Protein AF-A0A7X7L381-F1 (afdb_monomer)

Radius of gyration: 12.99 Å; Cα contacts (8 Å, |Δi|>4): 72; chains: 1; bounding box: 29×22×35 Å

Structure (mmCIF, N/CA/C/O backbone):
data_AF-A0A7X7L381-F1
#
_entry.id   AF-A0A7X7L381-F1
#
loop_
_atom_site.group_PDB
_atom_site.id
_atom_site.type_symbol
_atom_site.label_atom_id
_atom_site.label_alt_id
_atom_site.label_comp_id
_atom_site.label_asym_id
_atom_site.label_entity_id
_atom_site.label_seq_id
_atom_site.pdbx_PDB_ins_code
_atom_site.Cartn_x
_atom_site.Cartn_y
_atom_site.Cartn_z
_atom_site.occupancy
_atom_site.B_iso_or_equiv
_atom_site.auth_seq_id
_atom_site.auth_comp_id
_atom_site.auth_asym_id
_atom_site.auth_atom_id
_atom_site.pdbx_PDB_model_num
ATOM 1 N N . THR A 1 1 ? 17.015 10.484 -7.529 1.00 65.44 1 THR A N 1
ATOM 2 C CA . THR A 1 1 ? 16.080 10.038 -6.474 1.00 65.44 1 THR A CA 1
ATOM 3 C C . THR A 1 1 ? 15.020 9.167 -7.110 1.00 65.44 1 THR A C 1
ATOM 5 O O . THR A 1 1 ? 14.485 9.608 -8.119 1.00 65.44 1 THR A O 1
ATOM 8 N N . PRO A 1 2 ? 14.755 7.941 -6.624 1.00 73.94 2 PRO A N 1
ATOM 9 C CA . PRO A 1 2 ? 13.704 7.103 -7.196 1.00 73.94 2 PRO A CA 1
ATOM 10 C C . PRO A 1 2 ? 12.329 7.729 -6.932 1.00 73.94 2 PRO A C 1
ATOM 12 O O . PRO A 1 2 ? 12.056 8.171 -5.816 1.00 73.94 2 PRO A O 1
ATOM 15 N N . VAL A 1 3 ? 11.485 7.778 -7.963 1.00 81.69 3 VAL A N 1
ATOM 16 C CA . VAL A 1 3 ? 10.112 8.293 -7.887 1.00 81.69 3 VAL A CA 1
ATOM 17 C C . VAL A 1 3 ? 9.154 7.112 -7.909 1.00 81.69 3 VAL A C 1
ATOM 19 O O . VAL A 1 3 ? 9.254 6.235 -8.770 1.00 81.69 3 VAL A O 1
ATOM 22 N N . VAL A 1 4 ? 8.237 7.105 -6.945 1.00 86.88 4 VAL A N 1
ATOM 23 C CA . VAL A 1 4 ? 7.129 6.158 -6.854 1.00 86.88 4 VAL A CA 1
ATOM 24 C C . VAL A 1 4 ? 5.849 6.976 -6.806 1.00 86.88 4 VAL A C 1
ATOM 26 O O . VAL A 1 4 ? 5.719 7.852 -5.951 1.00 86.88 4 VAL A O 1
ATOM 29 N N . PHE A 1 5 ? 4.911 6.699 -7.707 1.00 88.88 5 PHE A N 1
ATOM 30 C CA . PHE A 1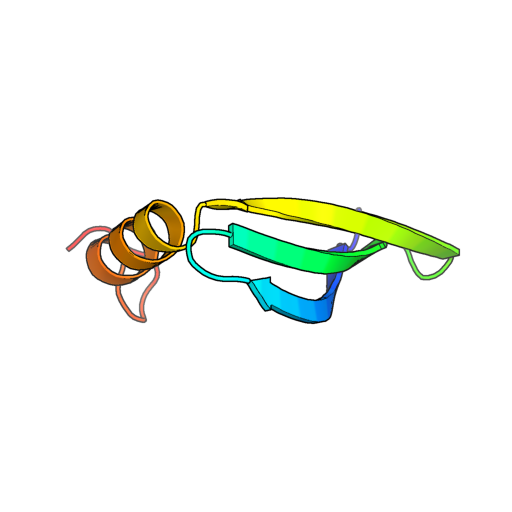 5 ? 3.642 7.421 -7.763 1.00 88.88 5 PHE A CA 1
ATOM 31 C C . PHE A 1 5 ? 2.479 6.459 -7.985 1.00 88.88 5 PHE A C 1
ATOM 33 O O . PHE A 1 5 ? 2.491 5.683 -8.934 1.00 88.88 5 PHE A O 1
ATOM 40 N N . VAL A 1 6 ? 1.471 6.491 -7.112 1.00 91.56 6 VAL A N 1
ATOM 41 C CA . VAL A 1 6 ? 0.291 5.621 -7.233 1.00 91.56 6 VAL A CA 1
ATOM 42 C C . VAL A 1 6 ? -0.569 6.097 -8.401 1.00 91.56 6 VAL A C 1
ATOM 44 O O . VAL A 1 6 ? -0.990 7.248 -8.436 1.00 91.56 6 VAL A O 1
ATOM 47 N N . THR A 1 7 ? -0.842 5.205 -9.349 1.00 91.69 7 THR A N 1
ATOM 48 C CA . THR A 1 7 ? -1.608 5.495 -10.572 1.00 91.69 7 THR A CA 1
ATOM 49 C C . THR A 1 7 ? -3.030 4.949 -10.528 1.00 91.69 7 THR A C 1
ATOM 51 O O . THR A 1 7 ? -3.875 5.365 -11.315 1.00 91.69 7 THR A O 1
ATOM 54 N N . GLY A 1 8 ? -3.313 4.030 -9.606 1.00 92.88 8 GLY A N 1
ATOM 55 C CA . GLY A 1 8 ? -4.623 3.414 -9.468 1.00 92.88 8 GLY A CA 1
ATOM 56 C C . GLY A 1 8 ? 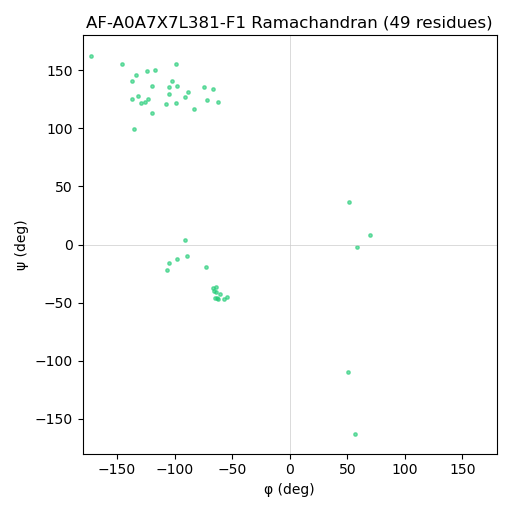-4.715 2.532 -8.232 1.00 92.88 8 GLY A C 1
ATOM 57 O O . GLY A 1 8 ? -3.704 2.127 -7.650 1.00 92.88 8 GLY A O 1
ATOM 58 N N . MET A 1 9 ? -5.947 2.233 -7.824 1.00 94.50 9 MET A N 1
ATOM 59 C CA . MET A 1 9 ? -6.201 1.249 -6.779 1.00 94.50 9 MET A CA 1
ATOM 60 C C . MET A 1 9 ? -7.483 0.466 -7.016 1.00 94.50 9 ME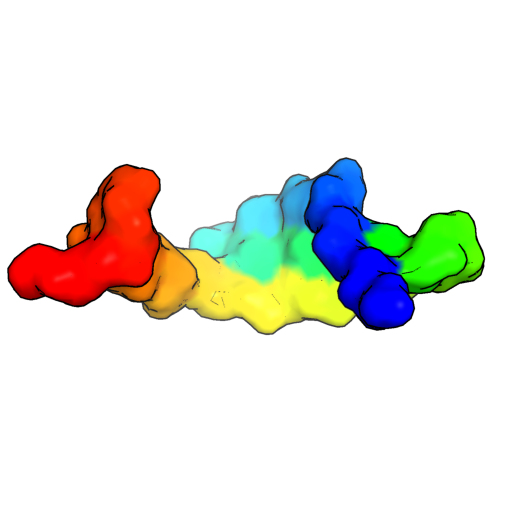T A C 1
ATOM 62 O O . MET A 1 9 ? -8.429 0.969 -7.622 1.00 94.50 9 MET A O 1
ATOM 66 N N . LEU A 1 10 ? -7.524 -0.733 -6.443 1.00 95.62 10 LEU A N 1
ATOM 67 C CA . LEU A 1 10 ? -8.709 -1.568 -6.335 1.00 95.62 10 LEU A CA 1
ATOM 68 C C . LEU A 1 10 ? -8.878 -2.026 -4.881 1.00 95.62 10 LEU A C 1
ATOM 70 O O . LEU A 1 10 ? -7.993 -2.671 -4.317 1.00 95.62 10 LEU A O 1
ATOM 74 N N . ALA A 1 11 ? -10.024 -1.701 -4.283 1.00 95.00 11 ALA A N 1
ATOM 75 C CA . ALA A 1 11 ? -10.405 -2.182 -2.958 1.00 95.00 11 ALA A CA 1
ATOM 76 C C . ALA A 1 11 ? -11.200 -3.489 -3.079 1.00 95.00 11 ALA A C 1
ATOM 78 O O . ALA A 1 11 ? -12.190 -3.553 -3.808 1.00 95.00 11 ALA A O 1
ATOM 79 N N . LEU A 1 12 ? -10.769 -4.523 -2.357 1.00 94.06 12 LEU A N 1
ATOM 80 C CA . LEU A 1 12 ? -11.396 -5.845 -2.333 1.00 94.06 12 LEU A CA 1
ATOM 81 C C . LEU A 1 12 ? -11.490 -6.328 -0.888 1.00 94.06 12 LEU A C 1
ATOM 83 O O . LEU A 1 12 ? -10.517 -6.849 -0.348 1.00 94.06 12 LEU A O 1
ATOM 87 N N . ALA A 1 13 ? -12.666 -6.171 -0.279 1.00 94.12 13 ALA A N 1
ATOM 88 C CA . ALA A 1 13 ? -12.916 -6.532 1.116 1.00 94.12 13 ALA A CA 1
ATOM 89 C C . ALA A 1 13 ? -11.853 -5.948 2.073 1.00 94.12 13 ALA A C 1
ATOM 91 O O . ALA A 1 13 ? -11.809 -4.738 2.285 1.00 94.12 13 ALA A O 1
ATOM 92 N N . ASP A 1 14 ? -10.994 -6.793 2.644 1.00 96.31 14 ASP A N 1
ATOM 93 C CA . ASP A 1 14 ? -9.937 -6.430 3.591 1.00 96.31 14 ASP A CA 1
ATOM 94 C C . ASP A 1 14 ? -8.589 -6.108 2.921 1.00 96.31 14 ASP A C 1
ATOM 96 O O . ASP A 1 14 ? -7.595 -5.837 3.606 1.00 96.31 14 ASP A O 1
ATOM 100 N N . LYS A 1 15 ? -8.538 -6.116 1.586 1.00 96.38 15 LYS A N 1
ATOM 101 C CA . LYS A 1 15 ? -7.332 -5.886 0.793 1.00 96.38 15 LYS A CA 1
ATOM 102 C C . LYS A 1 15 ? -7.451 -4.646 -0.079 1.00 96.38 15 LYS A C 1
ATOM 104 O O . LYS A 1 15 ? -8.519 -4.289 -0.574 1.00 96.38 15 LYS A O 1
ATOM 109 N N . LEU A 1 16 ? -6.303 -4.033 -0.318 1.00 96.69 16 LEU A N 1
ATOM 110 C CA . LEU A 1 16 ? -6.132 -2.957 -1.277 1.00 96.69 16 LEU A CA 1
ATOM 111 C C . LEU A 1 16 ? -5.008 -3.339 -2.237 1.00 96.69 16 LEU A C 1
ATOM 113 O O . LEU A 1 16 ? -3.892 -3.609 -1.799 1.00 96.69 16 LEU A O 1
ATOM 117 N N . LEU A 1 17 ? -5.301 -3.374 -3.531 1.00 96.50 17 LEU A N 1
ATOM 118 C CA . LEU A 1 17 ? -4.296 -3.517 -4.577 1.00 96.50 17 LEU A CA 1
ATOM 119 C C . LEU A 1 17 ? -3.987 -2.129 -5.135 1.00 96.50 17 LEU A C 1
ATOM 121 O O . LEU A 1 17 ? -4.891 -1.449 -5.612 1.00 96.50 17 LEU A O 1
ATOM 125 N N . LEU A 1 18 ? -2.727 -1.711 -5.075 1.00 96.06 18 LEU A N 1
ATOM 126 C CA . LEU A 1 18 ? -2.246 -0.459 -5.656 1.00 96.06 18 LEU A CA 1
ATOM 127 C C . LEU A 1 18 ? -1.455 -0.745 -6.926 1.00 96.06 18 LEU A C 1
ATOM 129 O O . LEU A 1 18 ? -0.582 -1.614 -6.910 1.00 96.06 18 LEU A O 1
ATOM 133 N N . SER A 1 19 ? -1.697 0.031 -7.980 1.00 95.06 19 SER A N 1
ATOM 134 C CA . SER A 1 19 ? -0.752 0.181 -9.085 1.00 95.06 19 SER A CA 1
ATOM 135 C C . SER A 1 19 ? 0.059 1.453 -8.889 1.00 95.06 19 SER A C 1
ATOM 137 O O . SER A 1 19 ? -0.491 2.500 -8.542 1.00 95.06 19 SER A O 1
ATOM 139 N N . TYR A 1 20 ? 1.367 1.380 -9.110 1.00 93.25 20 TYR A N 1
ATOM 140 C CA . TYR A 1 20 ? 2.239 2.546 -9.018 1.0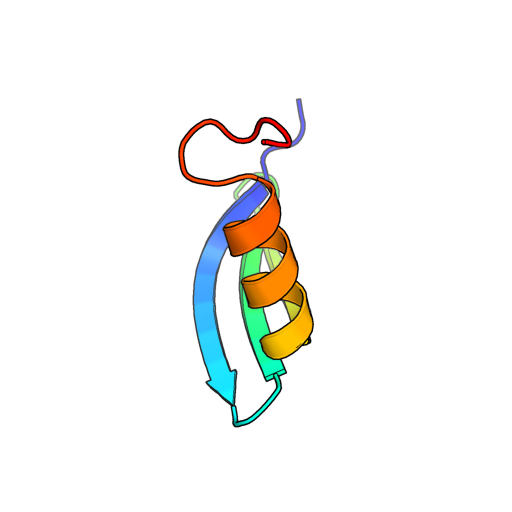0 93.25 20 TYR A CA 1
ATOM 141 C C . TYR A 1 20 ? 3.247 2.588 -10.161 1.00 93.25 20 TYR A C 1
ATOM 143 O O . TYR A 1 20 ? 3.790 1.560 -10.559 1.00 93.25 20 TYR A O 1
ATOM 151 N N . GLY A 1 21 ? 3.507 3.785 -10.677 1.00 90.38 21 GLY A N 1
ATOM 152 C CA . GLY A 1 21 ? 4.625 4.056 -11.567 1.00 90.38 21 GLY A CA 1
ATOM 153 C C . GLY A 1 21 ? 5.933 4.074 -10.781 1.00 90.38 21 GLY A C 1
ATOM 154 O O . GLY A 1 21 ? 6.001 4.653 -9.693 1.00 90.38 21 GLY A O 1
ATOM 155 N N . ALA A 1 22 ? 6.962 3.435 -11.325 1.00 85.19 22 ALA A N 1
ATOM 156 C CA . ALA A 1 22 ? 8.331 3.488 -10.839 1.00 85.19 22 ALA A CA 1
ATOM 157 C C . ALA A 1 22 ? 9.222 4.055 -11.947 1.00 85.19 22 ALA A C 1
ATOM 159 O O . ALA A 1 22 ? 9.401 3.410 -12.982 1.00 85.19 22 ALA A O 1
ATOM 160 N N . ALA A 1 23 ? 9.763 5.253 -11.704 1.00 80.88 23 ALA A N 1
ATOM 161 C CA . ALA A 1 23 ? 10.620 5.984 -12.642 1.00 80.88 23 ALA A CA 1
ATOM 162 C C . ALA A 1 23 ? 10.022 6.139 -14.059 1.00 80.88 23 ALA A C 1
ATOM 164 O O . ALA A 1 23 ? 10.752 6.032 -15.033 1.00 80.88 23 ALA A O 1
ATOM 165 N N . ASP A 1 24 ? 8.702 6.330 -14.166 1.00 76.56 24 ASP A N 1
ATOM 166 C CA . ASP A 1 24 ? 7.933 6.540 -15.412 1.00 76.56 24 ASP A CA 1
ATOM 167 C C . ASP A 1 24 ? 8.022 5.429 -16.481 1.00 76.56 24 ASP A C 1
ATOM 169 O O . ASP A 1 24 ? 7.323 5.474 -17.490 1.00 76.56 24 ASP A O 1
ATOM 173 N N . GLU A 1 25 ? 8.813 4.385 -16.238 1.00 78.38 25 GLU A N 1
ATOM 174 C CA . GLU A 1 25 ? 9.076 3.298 -17.187 1.00 78.38 25 GLU A CA 1
ATOM 175 C C . GLU A 1 25 ? 8.379 1.988 -16.811 1.00 78.38 25 GLU A C 1
ATOM 177 O O . GLU A 1 25 ? 8.196 1.106 -17.652 1.00 78.38 25 GLU A O 1
ATOM 182 N N . ARG A 1 26 ? 8.023 1.810 -15.533 1.00 83.88 26 ARG A N 1
ATOM 183 C CA . ARG A 1 26 ? 7.495 0.540 -15.018 1.00 83.88 26 ARG A CA 1
ATOM 184 C C . ARG A 1 26 ? 6.266 0.752 -14.160 1.00 83.88 26 ARG A C 1
ATOM 186 O O . ARG A 1 26 ? 6.193 1.706 -13.393 1.00 83.88 26 ARG A O 1
ATOM 193 N N . VAL A 1 27 ? 5.343 -0.203 -14.234 1.00 86.81 27 VAL A N 1
ATOM 194 C CA . VAL A 1 27 ? 4.195 -0.288 -13.330 1.00 86.81 27 VAL A CA 1
ATOM 195 C C . VAL A 1 27 ? 4.415 -1.446 -12.363 1.00 86.81 27 VAL A C 1
ATOM 197 O O . VAL A 1 27 ? 4.584 -2.591 -12.780 1.00 86.81 27 VAL A O 1
ATOM 200 N N . GLY A 1 28 ? 4.432 -1.139 -11.069 1.00 91.12 28 GLY A N 1
ATOM 201 C CA . GLY A 1 28 ? 4.432 -2.112 -9.983 1.00 91.12 28 GLY A CA 1
ATOM 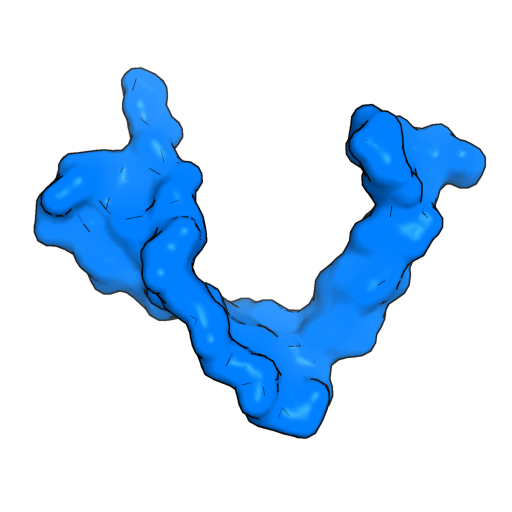202 C C . GLY A 1 28 ? 3.031 -2.313 -9.411 1.00 91.12 28 GLY A C 1
ATOM 203 O O . GLY A 1 28 ? 2.179 -1.427 -9.495 1.00 91.12 28 GLY A O 1
ATOM 204 N N . LEU A 1 29 ? 2.809 -3.481 -8.806 1.00 94.56 29 LEU A N 1
ATOM 205 C CA . LEU A 1 29 ? 1.593 -3.811 -8.067 1.00 94.56 29 LEU A CA 1
ATOM 206 C C . LEU A 1 29 ? 1.939 -4.122 -6.610 1.00 94.56 29 LEU A C 1
ATOM 208 O O . LEU A 1 29 ? 2.891 -4.856 -6.345 1.00 94.56 29 LEU A O 1
ATOM 212 N N . ALA A 1 30 ? 1.156 -3.595 -5.671 1.00 94.62 30 ALA A N 1
ATOM 213 C CA . ALA A 1 30 ? 1.330 -3.847 -4.244 1.00 94.62 30 ALA A CA 1
ATOM 214 C C . ALA A 1 30 ? 0.001 -4.217 -3.579 1.00 94.62 30 ALA A C 1
ATOM 216 O O . ALA A 1 30 ? -0.978 -3.480 -3.680 1.00 94.62 30 ALA A O 1
ATOM 217 N N . TRP A 1 31 ? -0.012 -5.340 -2.859 1.00 96.31 31 TRP A N 1
ATOM 218 C CA . TRP A 1 31 ? -1.116 -5.718 -1.981 1.00 96.31 31 TRP A CA 1
ATOM 219 C C . TRP A 1 31 ? -0.904 -5.141 -0.585 1.00 96.31 31 TRP A C 1
ATOM 221 O O . TRP A 1 31 ? 0.153 -5.318 0.020 1.00 96.31 31 TRP A O 1
ATOM 231 N N . LEU A 1 32 ? -1.936 -4.503 -0.049 1.00 96.38 32 LEU A N 1
ATOM 232 C CA . LEU A 1 32 ? -1.981 -3.976 1.306 1.00 96.38 32 LEU A CA 1
ATOM 233 C C . LEU A 1 32 ? -3.183 -4.551 2.053 1.00 96.38 32 LEU A C 1
ATOM 235 O O . LEU A 1 32 ? -4.229 -4.825 1.467 1.00 96.38 32 LEU A O 1
ATOM 239 N N . ASN A 1 33 ? -3.042 -4.692 3.368 1.00 97.00 33 ASN A N 1
ATOM 240 C CA . ASN A 1 33 ? -4.166 -4.963 4.256 1.00 97.00 33 ASN A CA 1
ATOM 241 C C . ASN A 1 33 ? -4.855 -3.633 4.597 1.00 97.00 33 ASN A C 1
ATOM 243 O O . ASN A 1 33 ? -4.241 -2.748 5.203 1.00 97.00 33 ASN A O 1
ATOM 247 N N . LEU A 1 34 ? -6.114 -3.490 4.186 1.00 94.94 34 LEU A N 1
ATOM 248 C CA . LEU A 1 34 ? -6.872 -2.249 4.312 1.00 94.94 34 LEU A CA 1
ATOM 249 C C . LEU A 1 34 ? -7.131 -1.864 5.783 1.00 94.94 34 LEU A C 1
ATOM 251 O O . LEU A 1 34 ? -6.851 -0.714 6.127 1.00 94.94 34 LEU A O 1
ATOM 255 N N . PRO A 1 35 ? -7.565 -2.773 6.683 1.00 95.88 35 PRO A N 1
ATOM 256 C CA . PRO A 1 35 ? -7.720 -2.445 8.102 1.00 95.88 35 PRO A CA 1
ATOM 257 C C . PRO A 1 35 ? -6.448 -1.870 8.738 1.00 95.88 35 P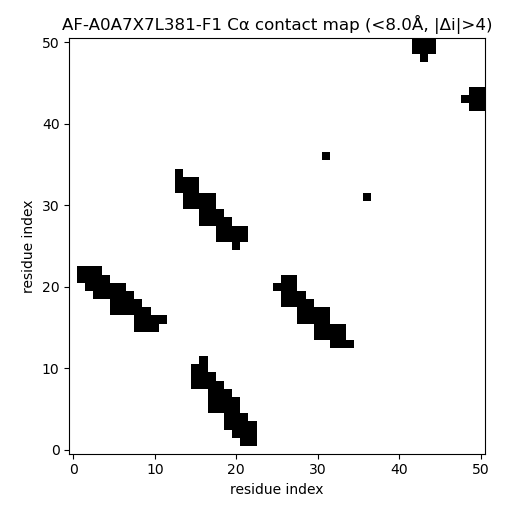RO A C 1
ATOM 259 O O . PRO A 1 35 ? -6.497 -0.832 9.399 1.00 95.88 35 PRO A O 1
ATOM 262 N N . ARG A 1 36 ? -5.290 -2.487 8.473 1.00 95.44 36 ARG A N 1
ATOM 263 C CA . ARG A 1 36 ? -3.994 -2.031 8.995 1.00 95.44 36 ARG A CA 1
ATOM 264 C C . ARG A 1 36 ? -3.574 -0.679 8.420 1.00 95.44 36 ARG A C 1
ATOM 266 O O . ARG A 1 36 ? -2.988 0.138 9.128 1.00 95.44 36 ARG A O 1
ATOM 273 N N . LEU A 1 37 ? -3.864 -0.431 7.141 1.00 93.25 37 LEU A N 1
ATOM 274 C CA . LEU A 1 37 ? -3.618 0.872 6.524 1.00 93.25 37 LEU A CA 1
ATOM 275 C C . LEU A 1 37 ? -4.457 1.964 7.201 1.00 93.25 37 LEU A C 1
ATOM 277 O O . LEU A 1 37 ? -3.919 3.012 7.549 1.00 93.25 37 LEU A O 1
ATOM 281 N N . LEU A 1 38 ? -5.746 1.709 7.431 1.00 92.56 38 LEU A N 1
ATOM 282 C CA . LEU A 1 38 ? -6.642 2.660 8.092 1.00 92.56 38 LEU A CA 1
ATOM 283 C C . LEU A 1 38 ? -6.225 2.933 9.539 1.00 92.56 38 LEU A C 1
ATOM 285 O O . LEU A 1 38 ? -6.247 4.086 9.967 1.00 92.56 38 LEU A O 1
ATOM 289 N N . GLU A 1 39 ? -5.806 1.903 10.278 1.00 94.56 39 GLU A N 1
ATOM 290 C CA . GLU A 1 39 ? -5.237 2.066 11.620 1.00 94.56 39 GLU A CA 1
ATOM 291 C C . GLU A 1 39 ? -4.024 3.004 11.585 1.00 94.56 39 GLU A C 1
ATOM 293 O O . GLU A 1 39 ? -3.942 3.954 12.366 1.00 94.56 39 GLU A O 1
ATOM 298 N N . ARG A 1 40 ? -3.114 2.792 10.626 1.00 92.25 40 ARG A N 1
ATOM 299 C CA . ARG A 1 40 ? -1.929 3.635 10.457 1.00 92.25 40 ARG A CA 1
ATOM 300 C C . ARG A 1 40 ? -2.305 5.080 10.127 1.00 92.25 40 ARG A C 1
ATOM 302 O O . ARG A 1 40 ? -1.786 5.991 10.758 1.00 92.25 40 ARG A O 1
ATOM 309 N N . VAL A 1 41 ? -3.226 5.305 9.191 1.00 91.56 41 VAL A N 1
ATOM 310 C CA . VAL A 1 41 ? -3.681 6.662 8.833 1.00 91.56 41 VAL A CA 1
ATOM 311 C C . VAL A 1 41 ? -4.300 7.373 10.038 1.00 91.56 41 VAL A C 1
ATOM 313 O O . VAL A 1 41 ? -3.987 8.534 10.286 1.00 91.56 41 VAL A O 1
ATOM 316 N N . ARG A 1 42 ? -5.127 6.680 10.829 1.00 91.25 42 ARG A N 1
ATOM 317 C CA . ARG A 1 42 ? -5.734 7.252 12.043 1.00 91.25 42 ARG A CA 1
ATOM 318 C C . ARG A 1 42 ? -4.697 7.612 13.103 1.00 91.25 42 ARG A C 1
ATOM 320 O O . ARG A 1 42 ? -4.860 8.630 13.761 1.00 91.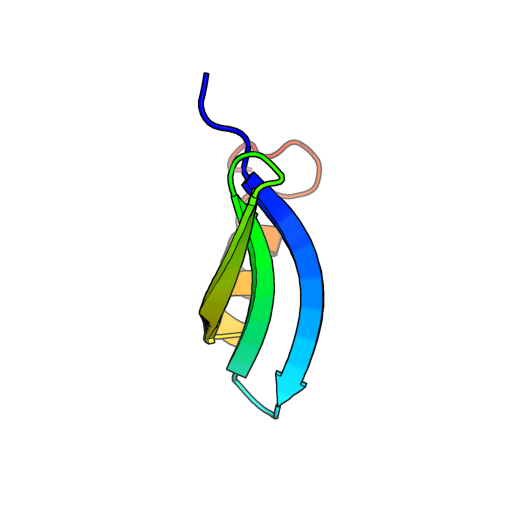25 42 ARG A O 1
ATOM 327 N N . ARG A 1 43 ? -3.640 6.806 13.240 1.00 92.62 43 ARG A N 1
ATOM 328 C CA . ARG A 1 43 ? -2.557 7.034 14.207 1.00 92.62 43 ARG A CA 1
ATOM 329 C C . ARG A 1 43 ? -1.738 8.294 13.908 1.00 92.62 43 ARG A C 1
ATOM 331 O O . ARG A 1 43 ? -1.367 9.006 14.829 1.00 92.62 43 ARG A O 1
ATOM 338 N N . TYR A 1 44 ? -1.446 8.557 12.635 1.00 89.56 44 TYR A N 1
ATOM 339 C CA . TYR A 1 44 ? -0.584 9.679 12.230 1.00 89.56 44 TYR A CA 1
ATOM 340 C C . TYR A 1 44 ? -1.357 10.930 1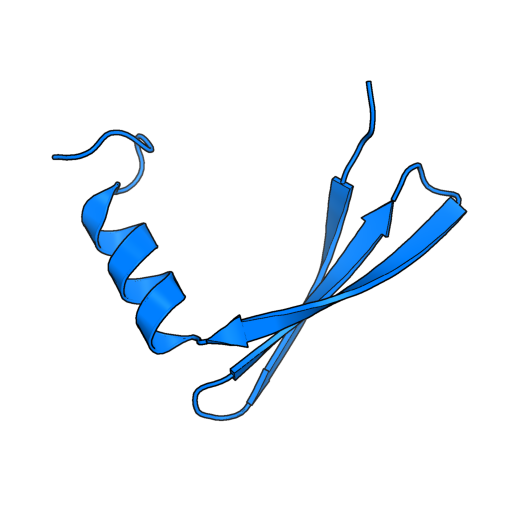1.779 1.00 89.56 44 TYR A C 1
ATOM 342 O O . TYR A 1 44 ? -0.770 12.000 11.615 1.00 89.56 44 TYR A O 1
ATOM 350 N N . GLY A 1 45 ? -2.668 10.807 11.551 1.00 81.56 45 GLY A N 1
ATOM 351 C CA . GLY A 1 45 ? -3.533 11.925 11.190 1.00 81.56 45 GLY A CA 1
ATOM 352 C C . GLY A 1 45 ? -3.081 12.689 9.929 1.00 81.56 45 GLY A C 1
ATOM 353 O O . GLY A 1 45 ? -2.283 12.194 9.131 1.00 81.56 45 GLY A O 1
ATOM 354 N N . PRO A 1 46 ? -3.588 13.915 9.716 1.00 82.00 46 PRO A N 1
ATOM 355 C CA . PRO A 1 46 ? -3.291 14.710 8.520 1.00 82.00 46 PRO A CA 1
ATOM 356 C C . PRO A 1 46 ? -1.869 15.293 8.493 1.00 82.00 46 PRO A C 1
ATOM 358 O O . PRO A 1 46 ? -1.386 15.673 7.431 1.00 82.00 46 PRO A O 1
ATOM 361 N N . THR A 1 47 ? -1.191 15.383 9.641 1.00 86.44 47 THR A N 1
ATOM 362 C CA . THR A 1 47 ? 0.168 15.944 9.743 1.00 86.44 47 THR A CA 1
ATOM 363 C C . THR A 1 47 ? 1.260 14.896 9.543 1.00 86.44 47 THR A C 1
ATOM 365 O O . THR A 1 47 ? 2.435 15.254 9.446 1.00 86.44 47 THR A O 1
ATOM 368 N N . GLY A 1 48 ? 0.899 13.609 9.509 1.00 79.12 48 GLY A N 1
ATOM 369 C CA . GLY A 1 48 ? 1.853 12.507 9.418 1.00 79.12 48 GLY A CA 1
ATOM 370 C C . GLY A 1 48 ? 2.697 12.311 10.682 1.00 79.12 48 GLY A C 1
ATOM 371 O O . GLY A 1 48 ? 3.647 11.530 10.657 1.00 79.12 48 GLY A O 1
ATOM 372 N N . LYS A 1 49 ? 2.381 13.015 11.775 1.00 78.31 49 LYS A N 1
ATOM 373 C CA . LYS A 1 49 ? 3.055 12.890 13.071 1.00 78.31 49 LYS A CA 1
ATOM 374 C C . LYS A 1 49 ? 2.180 12.071 14.005 1.00 78.31 49 LYS A C 1
ATOM 376 O O . LYS A 1 49 ? 0.964 12.211 13.989 1.00 78.31 49 LYS A O 1
ATOM 381 N N . GLU A 1 50 ? 2.808 11.206 14.789 1.00 75.12 50 GLU A N 1
ATOM 382 C CA . GLU A 1 50 ? 2.100 10.450 15.820 1.00 75.12 50 GLU A CA 1
ATOM 383 C C . GLU A 1 50 ? 1.529 11.453 16.831 1.00 75.12 50 GLU A C 1
ATOM 385 O O . GLU A 1 50 ? 2.265 12.320 17.313 1.00 75.12 50 GLU A O 1
ATOM 390 N N . GLY A 1 51 ? 0.208 11.406 17.018 1.00 62.72 51 GLY A N 1
ATOM 391 C CA . GLY A 1 51 ? -0.520 12.228 17.986 1.00 62.72 51 GLY A CA 1
ATOM 392 C C . GLY A 1 51 ? -0.535 11.601 19.367 1.00 62.72 51 GLY A C 1
ATOM 393 O O . GLY A 1 51 ? -0.544 10.351 19.437 1.00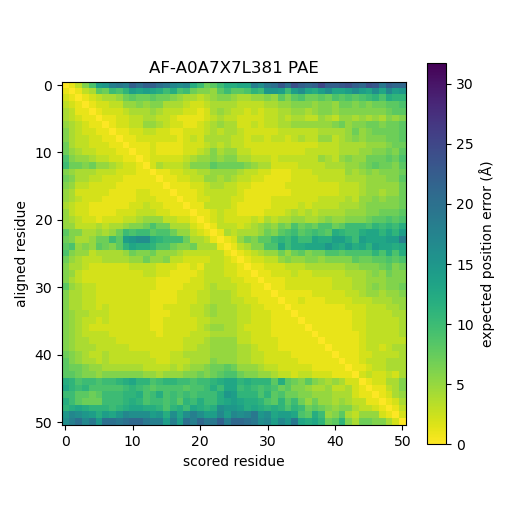 62.72 51 GLY A O 1
#

pLDDT: mean 88.97, std 8.17, range [62.72, 97.0]

Secondary structure (DSSP, 8-state):
---EEEEEEEEETTEEEEEEEETTTEEEEEEEEHHHHHHHHHHHTTTTS--

Solvent-accessible surface area (backbone atoms only — not comparable to full-atom values): 3091 Å² total; per-residue (Å²): 132,92,49,76,45,80,76,47,74,49,82,53,94,61,33,30,40,36,34,25,35,43,70,88,78,41,79,47,78,45,84,43,54,40,66,62,50,51,52,50,49,67,50,21,49,97,81,70,45,79,116

Mean predicted aligned error: 4.94 Å

Foldseek 3Di:
DWDKAWPDWDDDPQKIWTWIDIPVPDIDIDIDGNVVVVVQCVQCDPPNHGD

Nearest PDB structures (foldseek):
  1b9m-assembly1_A  TM=7.717E-01  e=6.736E-01  Escherichia coli
  1gut-assembly1_C  TM=7.712E-01  e=9.617E-01  Clostridium pasteurianum
  1h9s-assembly1_B  TM=7.660E-01  e=1.294E+00  Escherichia coli
  1mtp-assembly1_A  TM=5.962E-01  e=4.500E+00  Thermobifida fusca
  4pqp-assembly4_D  TM=3.619E-01  e=3.549E+00  Homo sapiens

Sequence (51 aa):
TPVVFVTGMLALADKLLLSYGAADERVGLAWLNLPRLLERVRRYGPTGKEG